Protein AF-A0A9X1TP17-F1 (afdb_monomer_lite)

Foldseek 3Di:
DDPPPPPDPPDAQDQVNLQVVVCVLAVFGKGKDWDQWAQADPVRDIDGHIKIAIDTPDDGPCLVVVVCVVQVRPRIDNGPVVRSVVSSVSSVVVVVVVVVVD

Structure (mmCIF, N/CA/C/O backbone):
data_AF-A0A9X1TP17-F1
#
_entry.id   AF-A0A9X1TP17-F1
#
loop_
_atom_site.group_PDB
_atom_site.id
_atom_site.type_symbol
_atom_site.label_atom_id
_atom_site.label_alt_id
_atom_site.label_comp_id
_atom_site.label_asym_id
_atom_site.label_entity_id
_atom_site.label_seq_id
_atom_site.pdbx_PDB_ins_code
_atom_site.Cartn_x
_atom_site.Cartn_y
_atom_site.Cartn_z
_atom_site.occupancy
_atom_site.B_iso_or_equiv
_atom_site.auth_seq_id
_atom_site.auth_comp_id
_atom_site.auth_asym_id
_atom_site.auth_atom_id
_atom_site.pdbx_PDB_model_num
ATOM 1 N N . MET A 1 1 ? -5.207 21.212 11.740 1.00 37.97 1 MET A N 1
ATOM 2 C CA . MET A 1 1 ? -4.703 19.830 11.599 1.00 37.97 1 MET A CA 1
ATOM 3 C C . MET A 1 1 ? -3.414 19.917 10.810 1.00 37.97 1 MET A C 1
ATOM 5 O O . MET A 1 1 ? -3.438 20.542 9.761 1.00 37.97 1 MET A O 1
ATOM 9 N N . ARG A 1 2 ? -2.289 19.427 11.341 1.00 35.12 2 ARG A N 1
ATOM 10 C CA . ARG A 1 2 ? -1.053 19.327 10.554 1.00 35.12 2 ARG A CA 1
ATOM 11 C C . ARG A 1 2 ? -1.225 18.128 9.630 1.00 35.12 2 ARG A C 1
ATOM 13 O O . ARG A 1 2 ? -1.381 17.016 10.123 1.00 35.12 2 ARG A O 1
ATOM 20 N N . GLU A 1 3 ? -1.281 18.372 8.328 1.00 41.78 3 GLU A N 1
ATOM 21 C CA . GLU A 1 3 ? -1.118 17.322 7.331 1.00 41.78 3 GLU A CA 1
ATOM 22 C C . GLU A 1 3 ? 0.324 16.833 7.457 1.00 41.78 3 GLU A C 1
ATOM 24 O O . GLU A 1 3 ? 1.265 17.533 7.087 1.00 41.78 3 GLU A O 1
ATOM 29 N N . THR A 1 4 ? 0.516 15.671 8.079 1.00 45.00 4 THR A N 1
ATOM 30 C CA . THR A 1 4 ? 1.802 14.980 8.031 1.00 45.00 4 THR A CA 1
ATOM 31 C C . THR A 1 4 ? 1.948 14.454 6.612 1.00 45.00 4 THR A C 1
ATOM 33 O O . THR A 1 4 ? 1.507 13.349 6.300 1.00 45.00 4 THR A O 1
ATOM 36 N N . ILE A 1 5 ? 2.498 15.281 5.725 1.00 46.75 5 ILE A N 1
ATOM 37 C CA . ILE A 1 5 ? 2.994 14.817 4.435 1.00 46.75 5 ILE A CA 1
ATOM 38 C C . ILE A 1 5 ? 4.137 13.863 4.780 1.00 46.75 5 ILE A C 1
ATOM 40 O O . ILE A 1 5 ? 5.182 14.283 5.272 1.00 46.75 5 ILE A O 1
ATOM 44 N N . LEU A 1 6 ? 3.888 12.563 4.631 1.00 52.62 6 LEU A N 1
ATOM 45 C CA . LEU A 1 6 ? 4.922 11.539 4.700 1.00 52.62 6 LEU A CA 1
ATOM 46 C C . LEU A 1 6 ? 5.818 11.736 3.474 1.00 52.62 6 LEU A C 1
ATOM 48 O O . LEU A 1 6 ? 5.574 11.169 2.412 1.00 52.62 6 LEU A O 1
ATOM 52 N N . GLU A 1 7 ? 6.816 12.606 3.604 1.00 47.38 7 GLU A N 1
ATOM 53 C CA . GLU A 1 7 ? 7.908 12.699 2.645 1.00 47.38 7 GLU A CA 1
ATOM 54 C C . GLU A 1 7 ? 8.774 11.454 2.833 1.00 47.38 7 GLU A C 1
ATOM 56 O O . GLU A 1 7 ? 9.614 11.382 3.729 1.00 47.38 7 GLU A O 1
ATOM 61 N N . PHE A 1 8 ? 8.509 10.423 2.031 1.00 53.56 8 PHE A N 1
ATOM 62 C CA . PHE A 1 8 ? 9.404 9.282 1.933 1.00 53.56 8 PHE A CA 1
ATOM 63 C C . PHE A 1 8 ? 10.611 9.734 1.108 1.00 53.56 8 PHE A C 1
ATOM 65 O O . PHE A 1 8 ? 10.433 10.015 -0.080 1.00 53.56 8 PHE A O 1
ATOM 72 N N . PRO A 1 9 ? 11.821 9.851 1.688 1.00 47.09 9 PRO A N 1
ATOM 73 C CA . PRO A 1 9 ? 13.008 10.012 0.864 1.00 47.09 9 PRO A CA 1
ATOM 74 C C . PRO A 1 9 ? 13.064 8.835 -0.117 1.00 47.09 9 PRO A C 1
ATOM 76 O O . PRO A 1 9 ? 12.618 7.740 0.225 1.00 47.09 9 PRO A O 1
ATOM 79 N N . ASP A 1 10 ? 13.638 9.048 -1.301 1.00 49.62 10 ASP A N 1
ATOM 80 C CA . ASP A 1 10 ? 13.887 8.060 -2.375 1.00 49.62 10 ASP A CA 1
ATOM 81 C C . ASP A 1 10 ? 14.696 6.807 -1.937 1.00 49.62 10 ASP A C 1
ATOM 83 O O . ASP A 1 10 ? 15.212 6.050 -2.755 1.00 49.62 10 ASP A O 1
ATOM 87 N N . GLN A 1 11 ? 14.855 6.582 -0.633 1.00 54.00 11 GLN A N 1
ATOM 88 C CA . GLN A 1 11 ? 15.475 5.413 -0.047 1.00 54.00 11 GLN A CA 1
ATOM 89 C C . GLN A 1 11 ? 14.561 4.191 -0.168 1.00 54.00 11 GLN A C 1
ATOM 91 O O . GLN A 1 11 ? 13.365 4.238 0.128 1.00 54.00 11 GLN A O 1
ATOM 96 N N . ASP A 1 12 ? 15.173 3.075 -0.564 1.00 70.38 12 ASP A N 1
ATOM 97 C CA . ASP A 1 12 ? 14.588 1.739 -0.559 1.00 70.38 12 ASP A CA 1
ATOM 98 C C . ASP A 1 12 ? 14.046 1.394 0.834 1.00 70.38 12 ASP A C 1
ATOM 100 O O . ASP A 1 12 ? 14.759 0.857 1.685 1.00 70.38 12 ASP A O 1
ATOM 104 N N . LEU A 1 13 ? 12.765 1.687 1.072 1.00 79.88 13 LEU A N 1
ATOM 105 C CA . LEU A 1 13 ? 12.065 1.199 2.251 1.00 79.88 13 LEU A CA 1
ATOM 106 C C . LEU A 1 13 ? 12.193 -0.327 2.288 1.00 79.88 13 LEU A C 1
ATOM 108 O O . LEU A 1 13 ? 11.797 -1.044 1.356 1.00 79.88 13 LEU A O 1
ATOM 112 N N . THR A 1 14 ? 12.767 -0.827 3.376 1.00 90.62 14 THR A N 1
ATOM 113 C CA . THR A 1 14 ? 12.831 -2.267 3.615 1.00 90.62 14 THR A CA 1
ATOM 114 C C . THR A 1 14 ? 11.426 -2.804 3.873 1.00 90.62 14 THR A C 1
ATOM 116 O O . THR A 1 14 ? 10.541 -2.085 4.340 1.00 90.62 14 THR A O 1
ATOM 119 N N . ASP A 1 15 ? 11.203 -4.085 3.582 1.00 90.12 15 ASP A N 1
ATOM 120 C CA . ASP A 1 15 ? 9.892 -4.705 3.815 1.00 90.12 15 ASP A CA 1
ATOM 121 C C . ASP A 1 15 ? 9.507 -4.664 5.302 1.00 90.12 15 ASP A C 1
ATOM 123 O O . ASP A 1 15 ? 8.328 -4.547 5.624 1.00 90.12 15 ASP A O 1
ATOM 127 N N . GLU A 1 16 ? 10.500 -4.692 6.197 1.00 92.00 16 GLU A N 1
ATOM 128 C CA . GLU A 1 16 ? 10.303 -4.568 7.641 1.00 92.00 16 GLU A CA 1
ATOM 129 C C . GLU A 1 16 ? 9.812 -3.168 8.030 1.00 92.00 16 GLU A C 1
ATOM 131 O O . GLU A 1 16 ? 8.775 -3.047 8.671 1.00 92.00 16 GLU A O 1
ATOM 136 N N . GLN A 1 17 ? 10.462 -2.106 7.540 1.00 92.31 17 GLN A N 1
ATOM 137 C CA . GLN A 1 17 ? 10.015 -0.727 7.787 1.00 92.31 17 GLN A CA 1
ATOM 138 C C . GLN A 1 17 ? 8.599 -0.475 7.261 1.00 92.31 17 GLN A C 1
ATOM 140 O O . GLN A 1 17 ? 7.809 0.228 7.886 1.00 92.31 17 GLN A O 1
ATOM 145 N N . ILE A 1 18 ? 8.261 -1.053 6.105 1.00 92.81 18 ILE A N 1
ATOM 146 C CA . ILE A 1 18 ? 6.911 -0.953 5.541 1.00 92.81 18 ILE A CA 1
ATOM 147 C C . ILE A 1 18 ? 5.911 -1.680 6.437 1.00 92.81 18 ILE A C 1
ATOM 149 O O . ILE A 1 18 ? 4.832 -1.156 6.702 1.00 92.81 18 ILE A O 1
ATOM 153 N N . ARG A 1 19 ? 6.259 -2.877 6.911 1.00 93.19 19 ARG A N 1
ATOM 154 C CA . ARG A 1 19 ? 5.408 -3.660 7.807 1.00 93.19 19 ARG A CA 1
ATOM 155 C C . ARG A 1 19 ? 5.119 -2.907 9.105 1.00 93.19 19 ARG A C 1
ATOM 157 O O . ARG A 1 19 ? 3.953 -2.819 9.479 1.00 93.19 19 ARG A O 1
ATOM 164 N N . GLU A 1 20 ? 6.148 -2.359 9.747 1.00 94.19 20 GLU A N 1
ATOM 165 C CA . GLU A 1 20 ? 6.021 -1.560 10.973 1.00 94.19 20 GLU A CA 1
ATOM 166 C C . GLU A 1 20 ? 5.131 -0.333 10.741 1.00 94.19 20 GLU A C 1
ATOM 168 O O . GLU A 1 20 ? 4.135 -0.151 11.439 1.00 94.19 20 GLU A O 1
ATOM 173 N N . LEU A 1 21 ? 5.401 0.443 9.685 1.00 93.06 21 LEU A N 1
ATOM 174 C CA . LEU A 1 21 ? 4.622 1.637 9.351 1.00 93.06 21 LEU A CA 1
ATOM 175 C C . LEU A 1 21 ? 3.140 1.325 9.113 1.00 93.06 21 LEU A C 1
ATOM 177 O O . LEU A 1 21 ? 2.260 2.053 9.573 1.00 93.06 21 LEU A O 1
ATOM 181 N N . LEU A 1 22 ? 2.847 0.256 8.371 1.00 93.31 22 LEU A N 1
ATOM 182 C CA . LEU A 1 22 ? 1.469 -0.120 8.062 1.00 93.31 22 LEU A CA 1
ATOM 183 C C . LEU A 1 22 ? 0.747 -0.691 9.284 1.00 93.31 22 LEU A C 1
ATOM 185 O O . LEU A 1 22 ? -0.449 -0.434 9.442 1.00 93.31 22 LEU A O 1
ATOM 189 N N . TYR A 1 23 ? 1.453 -1.407 10.159 1.00 94.12 23 TYR A N 1
ATOM 190 C CA . TYR A 1 23 ? 0.895 -1.876 11.422 1.00 94.12 23 TYR A CA 1
ATOM 191 C C . TYR A 1 23 ? 0.536 -0.706 12.341 1.00 94.12 23 TYR A C 1
ATOM 193 O O . TYR A 1 23 ? -0.594 -0.642 12.819 1.00 94.12 23 TYR A O 1
ATOM 201 N N . ASP A 1 24 ? 1.426 0.273 12.500 1.00 93.81 24 ASP A N 1
ATOM 202 C CA . ASP A 1 24 ? 1.156 1.470 13.306 1.00 93.81 24 ASP A CA 1
ATOM 203 C C . ASP A 1 24 ? -0.023 2.288 12.757 1.00 93.81 24 ASP A C 1
ATOM 205 O O . ASP A 1 24 ? -0.830 2.836 13.512 1.00 93.81 24 ASP A O 1
ATOM 209 N N . LEU A 1 25 ? -0.157 2.351 11.429 1.00 92.25 25 LEU A N 1
ATOM 210 C CA . LEU A 1 25 ? -1.231 3.086 10.763 1.00 92.25 25 LEU A CA 1
ATOM 211 C C . LEU A 1 25 ? -2.597 2.389 10.864 1.00 92.25 25 LEU A C 1
ATOM 213 O O . LEU A 1 25 ? -3.630 3.060 10.986 1.00 92.25 25 LEU A O 1
ATOM 217 N N . THR A 1 26 ? -2.620 1.063 10.725 1.00 91.75 26 THR A N 1
ATOM 218 C CA . THR A 1 26 ? -3.861 0.304 10.490 1.00 91.75 26 THR A CA 1
ATOM 219 C C . THR A 1 26 ? -4.264 -0.623 11.630 1.00 91.75 26 THR A C 1
ATOM 221 O O . THR A 1 26 ? -5.437 -0.988 11.717 1.00 91.75 26 THR A O 1
ATOM 224 N N . GLY A 1 27 ? -3.320 -0.987 12.498 1.00 92.50 27 GLY A N 1
ATOM 225 C CA . GLY A 1 27 ? -3.444 -2.076 13.467 1.00 92.50 27 GLY A CA 1
ATOM 226 C C . GLY A 1 27 ? -3.336 -3.475 12.849 1.00 92.50 27 GLY A C 1
ATOM 227 O O . GLY A 1 27 ? -3.488 -4.459 13.564 1.00 92.50 27 GLY A O 1
ATOM 228 N N . GLU A 1 28 ? -3.085 -3.578 11.542 1.00 92.88 28 GLU A N 1
ATOM 229 C CA . GLU A 1 28 ? -3.088 -4.828 10.783 1.00 92.88 28 GLU A CA 1
ATOM 230 C C . GLU A 1 28 ? -1.739 -5.045 10.089 1.00 92.88 28 GLU A C 1
ATOM 232 O O . GLU A 1 28 ? -1.044 -4.103 9.703 1.00 92.88 28 GLU A O 1
ATOM 237 N N . THR A 1 29 ? -1.346 -6.306 9.907 1.00 93.06 29 THR A N 1
ATOM 238 C CA . THR A 1 29 ? -0.059 -6.627 9.274 1.00 93.06 29 THR A CA 1
ATOM 239 C C . THR A 1 29 ? -0.212 -6.759 7.762 1.00 93.06 29 THR A C 1
ATOM 241 O O . THR A 1 29 ? -0.978 -7.594 7.276 1.00 93.06 29 THR A O 1
ATOM 244 N N . TYR A 1 30 ? 0.598 -6.008 7.017 1.00 93.94 30 TYR A N 1
ATOM 245 C CA . TYR A 1 30 ? 0.685 -6.070 5.558 1.00 93.94 30 TYR A CA 1
ATOM 246 C C . TYR A 1 30 ? 2.071 -6.511 5.100 1.00 93.94 30 TYR A C 1
ATOM 248 O O . TYR A 1 30 ? 3.072 -6.280 5.776 1.00 93.94 30 TYR A O 1
ATOM 256 N N . ARG A 1 31 ? 2.123 -7.138 3.923 1.00 93.25 31 ARG A N 1
ATOM 257 C CA . ARG A 1 31 ? 3.362 -7.521 3.241 1.00 93.25 31 ARG A CA 1
ATOM 258 C C . ARG A 1 31 ? 3.451 -6.885 1.861 1.00 93.25 31 ARG A C 1
ATOM 260 O O . ARG A 1 31 ? 2.437 -6.697 1.185 1.00 93.25 31 ARG A O 1
ATOM 267 N N . VAL A 1 32 ? 4.681 -6.622 1.435 1.00 93.94 32 VAL A N 1
ATOM 268 C CA . VAL A 1 32 ? 5.002 -6.229 0.063 1.00 93.94 32 VAL A CA 1
ATOM 269 C C . VAL A 1 32 ? 5.114 -7.487 -0.791 1.00 93.94 32 VAL A C 1
ATOM 271 O O . VAL A 1 32 ? 5.805 -8.438 -0.436 1.00 93.94 32 VAL A O 1
ATOM 274 N N . LEU A 1 33 ? 4.434 -7.496 -1.931 1.00 92.25 33 LEU A N 1
ATOM 275 C CA . LEU A 1 33 ? 4.551 -8.531 -2.949 1.00 92.25 33 LEU A CA 1
ATOM 276 C C . LEU A 1 33 ? 5.165 -7.931 -4.208 1.00 92.25 33 LEU A C 1
ATOM 278 O O . LEU A 1 33 ? 4.803 -6.826 -4.612 1.00 92.25 33 LEU A O 1
ATOM 282 N N . ARG A 1 34 ? 6.080 -8.680 -4.829 1.00 92.06 34 ARG A N 1
ATOM 283 C CA . ARG A 1 34 ? 6.727 -8.322 -6.095 1.00 92.06 34 ARG A CA 1
ATOM 284 C C . ARG A 1 34 ? 6.153 -9.159 -7.234 1.00 92.06 34 ARG A C 1
ATOM 286 O O . ARG A 1 34 ? 6.008 -10.370 -7.089 1.00 92.06 34 ARG A O 1
ATOM 293 N N . THR A 1 35 ? 5.875 -8.525 -8.366 1.00 89.62 35 THR A N 1
ATOM 294 C CA . THR A 1 35 ? 5.426 -9.179 -9.603 1.00 89.62 35 THR A CA 1
ATOM 295 C C . THR A 1 35 ? 6.174 -8.615 -10.806 1.00 89.62 35 THR A C 1
ATOM 297 O O . THR A 1 35 ? 6.476 -7.425 -10.821 1.00 89.62 35 THR A O 1
ATOM 300 N N . ASP A 1 36 ? 6.400 -9.438 -11.830 1.00 88.94 36 ASP A N 1
ATOM 301 C CA . ASP A 1 36 ? 7.153 -9.040 -13.036 1.00 88.94 36 ASP A CA 1
ATOM 302 C C . ASP A 1 36 ? 6.253 -8.503 -14.170 1.00 88.94 36 ASP A C 1
ATOM 304 O O . ASP A 1 36 ? 6.698 -8.163 -15.273 1.00 88.94 36 ASP A O 1
ATOM 308 N N . GLU A 1 37 ? 4.954 -8.420 -13.890 1.00 86.06 37 GLU A N 1
ATOM 309 C CA . GLU A 1 37 ? 3.948 -7.880 -14.786 1.00 86.06 37 GLU A CA 1
ATOM 310 C C . GLU A 1 37 ? 2.810 -7.210 -14.014 1.00 86.06 37 GLU A C 1
ATOM 312 O O . GLU A 1 37 ? 2.496 -7.560 -12.870 1.00 86.06 37 GLU A O 1
ATOM 317 N N . MET A 1 38 ? 2.167 -6.239 -14.660 1.00 80.06 38 MET A N 1
ATOM 318 C CA . MET A 1 38 ? 0.917 -5.660 -14.194 1.00 80.06 38 MET A CA 1
ATOM 319 C C . MET A 1 38 ? -0.094 -5.550 -15.328 1.00 80.06 38 MET A C 1
ATOM 321 O O . MET A 1 38 ? 0.244 -5.136 -16.435 1.00 80.06 38 MET A O 1
ATOM 325 N N . TYR A 1 39 ? -1.350 -5.862 -15.022 1.00 75.62 39 TYR A N 1
ATOM 326 C CA . TYR A 1 39 ? -2.481 -5.435 -15.837 1.00 75.62 39 TYR A CA 1
ATOM 327 C C . TYR A 1 39 ? -2.716 -3.948 -15.583 1.00 75.62 39 TYR A C 1
ATOM 329 O O . TYR A 1 39 ? -2.827 -3.540 -14.425 1.00 75.62 39 TYR A O 1
ATOM 337 N N . TRP A 1 40 ? -2.758 -3.159 -16.649 1.00 68.44 40 TRP A N 1
ATOM 338 C CA . TRP A 1 40 ? -2.943 -1.715 -16.602 1.00 68.44 40 TRP A CA 1
ATOM 339 C C . TRP A 1 40 ? -4.090 -1.291 -17.521 1.00 68.44 40 TRP A C 1
ATOM 341 O O . TRP A 1 40 ? -4.136 -1.668 -18.695 1.00 68.44 40 TRP A O 1
ATOM 351 N N . GLY A 1 41 ? -4.988 -0.463 -16.984 1.00 64.62 41 GLY A N 1
ATOM 352 C CA . GLY A 1 41 ? -6.143 0.078 -17.704 1.00 64.62 41 GLY A CA 1
ATOM 353 C C . GLY A 1 41 ? -7.296 -0.914 -17.903 1.00 64.62 41 GLY A C 1
ATOM 354 O O . GLY A 1 41 ? -7.165 -2.120 -17.699 1.00 64.62 41 GLY A O 1
ATOM 355 N N . GLU A 1 42 ? -8.447 -0.386 -18.327 1.00 66.69 42 GLU A N 1
ATOM 356 C CA . GLU A 1 42 ? -9.689 -1.153 -18.541 1.00 66.69 42 GLU A CA 1
ATOM 357 C C . GLU A 1 42 ? -9.610 -2.129 -19.733 1.00 66.69 42 GLU A C 1
ATOM 359 O O . GLU A 1 42 ? -10.442 -3.020 -19.864 1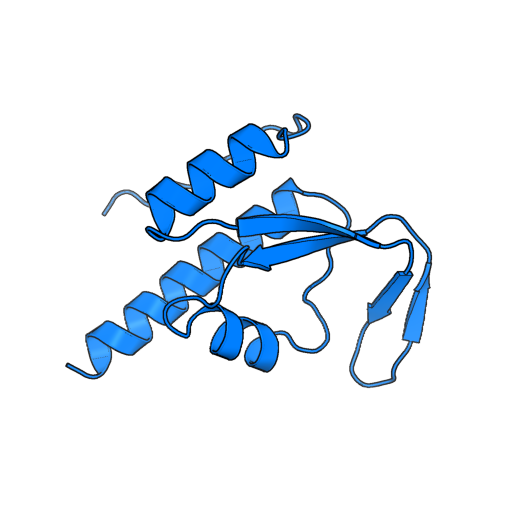.00 66.69 42 GLU A O 1
ATOM 364 N N . GLY A 1 43 ? -8.581 -2.003 -20.581 1.00 67.56 43 GLY A N 1
ATOM 365 C CA . GLY A 1 43 ? -8.369 -2.828 -21.777 1.00 67.56 43 GLY A CA 1
ATOM 366 C C . GLY A 1 43 ? -7.464 -4.051 -21.592 1.00 67.56 43 GLY A C 1
ATOM 367 O O . GLY A 1 43 ? -7.181 -4.734 -22.572 1.00 67.56 43 GLY A O 1
ATOM 368 N N . GLY A 1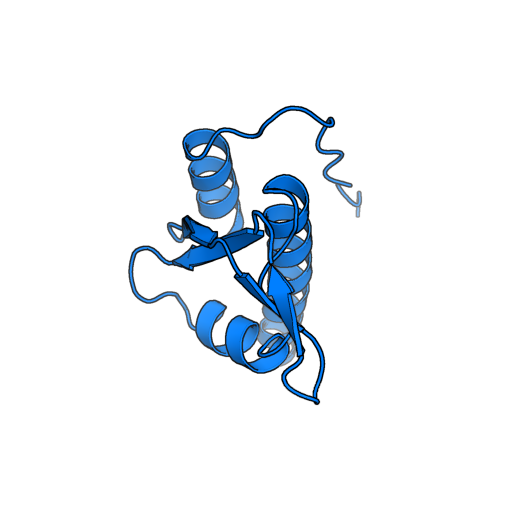 44 ? -6.982 -4.328 -20.374 1.00 66.75 44 GLY A N 1
ATOM 369 C CA . GLY A 1 44 ? -6.180 -5.527 -20.093 1.00 66.75 44 GLY A CA 1
ATOM 370 C C . GLY A 1 44 ? -4.753 -5.497 -20.651 1.00 66.75 44 GLY A C 1
ATOM 371 O O . GLY A 1 44 ? -4.157 -6.550 -20.861 1.00 66.75 44 GLY A O 1
ATOM 372 N N . THR A 1 45 ? -4.184 -4.313 -20.890 1.00 72.94 45 THR A N 1
ATOM 373 C CA . THR A 1 45 ? -2.806 -4.201 -21.376 1.00 72.94 45 THR A CA 1
ATOM 374 C C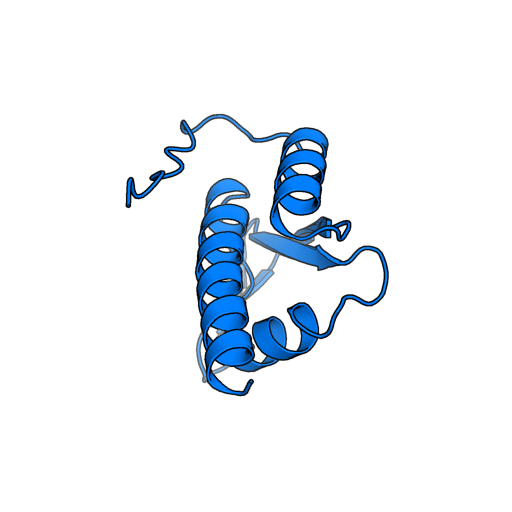 . THR A 1 45 ? -1.833 -4.641 -20.286 1.00 72.94 45 THR A C 1
ATOM 376 O O . THR A 1 45 ? -1.767 -4.037 -19.214 1.00 72.94 45 THR A O 1
ATOM 379 N N . THR A 1 46 ? -1.046 -5.681 -20.562 1.00 81.00 46 THR A N 1
ATOM 380 C CA . THR A 1 46 ? 0.012 -6.135 -19.657 1.00 81.00 46 THR A CA 1
ATOM 381 C C . THR A 1 46 ? 1.277 -5.312 -19.874 1.00 81.00 46 THR A C 1
ATOM 383 O O . THR A 1 46 ? 1.865 -5.325 -20.958 1.00 81.00 46 THR A O 1
ATOM 386 N N . LYS A 1 47 ? 1.733 -4.620 -18.831 1.00 85.19 47 LYS A N 1
ATOM 387 C CA . LYS A 1 47 ? 3.055 -3.989 -18.791 1.00 85.19 47 LYS A CA 1
ATOM 388 C C . LYS A 1 47 ? 4.028 -4.944 -18.103 1.00 85.19 47 LYS A C 1
ATOM 390 O O . LYS A 1 47 ? 3.753 -5.402 -16.996 1.00 85.19 47 LYS A O 1
ATOM 395 N N . L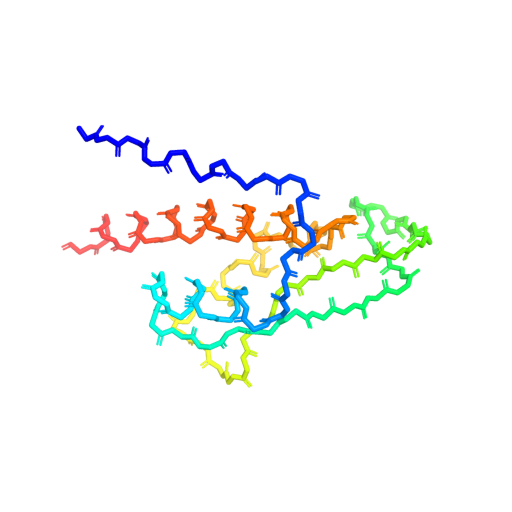YS A 1 48 ? 5.159 -5.237 -18.749 1.00 89.38 48 LYS A N 1
ATOM 396 C CA . LYS A 1 48 ? 6.277 -5.976 -18.138 1.00 89.38 48 LYS A CA 1
ATOM 397 C C . LYS A 1 48 ? 7.164 -5.023 -17.341 1.00 89.38 48 LYS A C 1
ATOM 399 O O . LYS A 1 48 ? 7.343 -3.875 -17.747 1.00 89.38 48 LYS A O 1
ATOM 404 N N . GLY A 1 49 ? 7.726 -5.504 -16.242 1.00 88.94 49 GLY A N 1
ATOM 405 C CA . GLY A 1 49 ? 8.586 -4.716 -15.362 1.00 88.94 49 GLY A CA 1
ATOM 406 C C . GLY A 1 49 ? 8.471 -5.173 -13.916 1.00 88.94 49 GLY A C 1
ATOM 407 O O . GLY A 1 49 ? 7.655 -6.023 -13.592 1.00 88.94 49 GLY A O 1
ATOM 408 N N . GLN A 1 50 ? 9.284 -4.606 -13.035 1.00 90.31 50 GLN A N 1
ATOM 409 C CA . GLN A 1 50 ? 9.197 -4.917 -11.616 1.00 90.31 50 GLN A CA 1
ATOM 410 C C . GLN A 1 50 ? 8.130 -4.042 -10.962 1.00 90.31 50 GLN A C 1
ATOM 412 O O . GLN A 1 50 ? 8.238 -2.816 -10.965 1.00 90.31 50 GLN A O 1
ATOM 417 N N . PHE A 1 51 ? 7.115 -4.680 -10.388 1.00 92.19 51 PHE A N 1
ATOM 418 C CA . PHE A 1 51 ? 6.034 -3.992 -9.702 1.00 92.19 51 PHE A CA 1
ATOM 419 C C . PHE A 1 51 ? 5.827 -4.516 -8.290 1.00 92.19 51 PHE A C 1
ATOM 421 O O . PHE A 1 51 ? 6.079 -5.683 -7.988 1.00 92.19 51 PHE A O 1
ATOM 428 N N . TYR A 1 52 ? 5.307 -3.641 -7.441 1.00 92.00 52 TYR A N 1
ATOM 429 C CA . TYR A 1 52 ? 5.052 -3.878 -6.034 1.00 92.00 52 TYR A CA 1
ATOM 430 C C . TYR A 1 52 ? 3.588 -3.627 -5.717 1.00 92.00 52 TYR A C 1
ATOM 432 O O . TYR A 1 52 ? 2.989 -2.678 -6.223 1.00 92.00 52 TYR A O 1
ATOM 440 N N . HIS A 1 53 ? 3.014 -4.450 -4.853 1.00 92.69 53 HIS A N 1
ATOM 441 C CA . HIS A 1 53 ? 1.712 -4.186 -4.255 1.00 92.69 53 HIS A CA 1
ATOM 442 C C . HIS A 1 53 ? 1.690 -4.646 -2.800 1.00 92.69 53 HIS A C 1
ATOM 444 O O . HIS A 1 53 ? 2.517 -5.452 -2.376 1.00 92.69 53 HIS A O 1
ATOM 450 N N . LEU A 1 54 ? 0.738 -4.115 -2.039 1.00 94.06 54 LEU A N 1
ATOM 451 C CA . LEU A 1 54 ? 0.524 -4.478 -0.644 1.00 94.06 54 LEU A CA 1
ATOM 452 C C . LEU A 1 54 ? -0.638 -5.462 -0.543 1.00 94.06 54 LEU A C 1
ATOM 454 O O . LEU A 1 54 ? -1.616 -5.355 -1.285 1.00 94.06 54 LEU A O 1
ATOM 458 N N . MET A 1 55 ? -0.520 -6.423 0.363 1.00 93.31 55 MET A N 1
ATOM 459 C CA . MET A 1 55 ? -1.567 -7.391 0.685 1.00 93.31 55 MET A CA 1
ATOM 460 C C . MET A 1 55 ? -1.516 -7.682 2.186 1.00 93.31 55 MET A C 1
ATOM 462 O O . MET A 1 55 ? -0.411 -7.751 2.735 1.00 93.31 55 MET A O 1
ATOM 466 N N . PRO A 1 56 ? -2.658 -7.839 2.871 1.00 93.75 56 PRO A N 1
ATOM 467 C CA . PRO A 1 56 ? -2.644 -8.164 4.282 1.00 93.75 56 PRO A CA 1
ATOM 468 C C . PRO A 1 56 ? -2.120 -9.597 4.471 1.00 93.75 56 PRO A C 1
ATOM 470 O O . PRO A 1 56 ? -2.274 -10.463 3.603 1.00 93.75 56 PRO A O 1
ATOM 473 N N . VAL A 1 57 ? -1.413 -9.834 5.575 1.00 90.50 57 VAL A N 1
ATOM 474 C CA . VAL A 1 57 ? -0.837 -11.154 5.891 1.00 90.50 57 VAL A CA 1
ATOM 475 C C . VAL A 1 57 ? -1.935 -12.141 6.288 1.00 90.50 57 VAL A C 1
ATOM 477 O O . VAL A 1 57 ? -1.879 -13.312 5.914 1.00 90.50 57 VAL A O 1
ATOM 480 N N . LEU A 1 58 ? -2.943 -11.652 7.007 1.00 83.12 58 LEU A N 1
ATOM 481 C CA . LEU A 1 58 ? -4.187 -12.343 7.341 1.00 83.12 58 LEU A CA 1
ATOM 482 C C . LEU A 1 58 ? -5.361 -11.541 6.761 1.00 83.12 58 LEU A C 1
ATOM 484 O O . LEU A 1 58 ? -5.146 -10.462 6.225 1.00 83.12 58 LEU A O 1
ATOM 488 N N . GLY A 1 59 ? -6.596 -12.046 6.817 1.00 80.75 59 GLY A N 1
ATOM 489 C CA . GLY A 1 59 ? -7.751 -11.196 6.490 1.00 80.75 59 GLY A CA 1
ATOM 490 C C . GLY A 1 59 ? -7.737 -9.921 7.344 1.00 80.75 59 GLY A C 1
ATOM 491 O O . GLY A 1 59 ? -7.334 -9.986 8.502 1.00 80.75 59 GLY A O 1
ATOM 492 N N . ASP A 1 60 ? -8.136 -8.782 6.776 1.00 82.94 60 ASP A N 1
ATOM 493 C CA . ASP A 1 60 ? -8.134 -7.497 7.479 1.00 82.94 60 ASP A CA 1
ATOM 494 C C . ASP A 1 60 ? -9.551 -7.052 7.877 1.00 82.94 60 ASP A C 1
ATOM 496 O O . ASP A 1 60 ? -10.544 -7.749 7.655 1.00 82.94 60 ASP A O 1
ATOM 500 N N . ASN A 1 61 ? -9.662 -5.851 8.442 1.00 86.56 61 ASN A N 1
ATOM 501 C CA . ASN A 1 61 ? -10.918 -5.227 8.870 1.00 86.56 61 ASN A CA 1
ATOM 502 C C . ASN A 1 61 ? -11.869 -4.807 7.721 1.00 86.56 61 A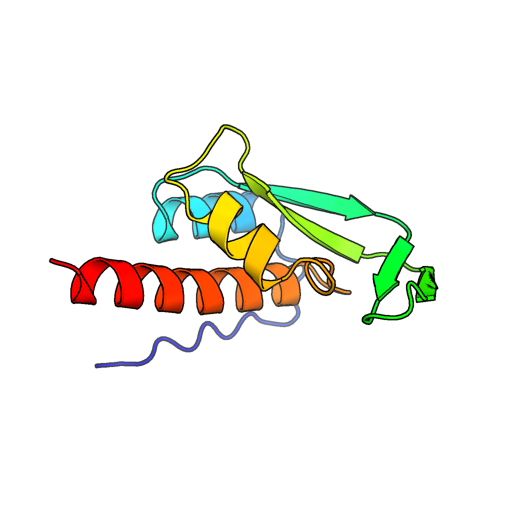SN A C 1
ATOM 504 O O . ASN A 1 61 ? -12.752 -3.965 7.913 1.00 86.56 61 ASN A O 1
ATOM 508 N N . GLY A 1 62 ? -11.701 -5.377 6.526 1.00 91.12 62 GLY A N 1
ATOM 509 C CA . GLY A 1 62 ? -12.484 -5.086 5.329 1.00 91.12 62 GLY A CA 1
ATOM 510 C C . GLY A 1 62 ? -11.944 -3.919 4.505 1.00 91.12 62 GLY A C 1
ATOM 511 O O . GLY A 1 62 ? -12.491 -3.633 3.433 1.00 91.12 62 GLY A O 1
ATOM 512 N N . PHE A 1 63 ? -10.875 -3.256 4.955 1.00 93.50 63 PHE A N 1
ATOM 513 C CA . PHE A 1 63 ? -10.224 -2.209 4.181 1.00 93.50 63 PHE A CA 1
ATOM 514 C C . PHE A 1 63 ? -9.658 -2.751 2.872 1.00 93.50 63 PHE A C 1
ATOM 516 O O . PHE A 1 63 ? -9.922 -2.175 1.822 1.00 93.50 63 PHE A O 1
ATOM 523 N N . TYR A 1 64 ? -8.938 -3.867 2.896 1.00 92.94 64 TYR A N 1
ATOM 524 C CA . TYR A 1 64 ? -8.271 -4.430 1.735 1.00 92.94 64 TYR A CA 1
ATOM 525 C C . TYR A 1 64 ? -9.277 -4.951 0.715 1.00 92.94 64 TYR A C 1
ATOM 527 O O . TYR A 1 64 ? -9.092 -4.773 -0.489 1.00 92.94 64 TYR A O 1
ATOM 535 N N . ALA A 1 65 ? -10.387 -5.528 1.179 1.00 91.88 65 ALA A N 1
ATOM 536 C CA . ALA A 1 65 ? -11.501 -5.891 0.308 1.00 91.88 65 ALA A CA 1
ATOM 537 C C . ALA A 1 65 ? -12.055 -4.656 -0.425 1.00 91.88 65 ALA A C 1
ATOM 539 O O . ALA A 1 65 ? -12.207 -4.670 -1.645 1.00 91.88 65 ALA A O 1
ATOM 540 N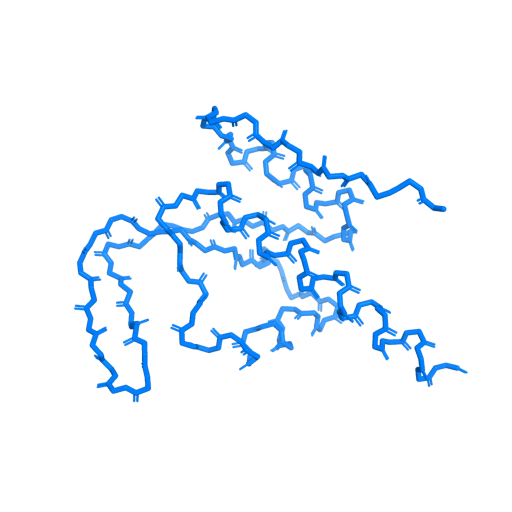 N . TRP A 1 66 ? -12.284 -3.551 0.290 1.00 94.00 66 TRP A N 1
ATOM 541 C CA . TRP A 1 66 ? -12.714 -2.297 -0.330 1.00 94.00 66 TRP A CA 1
ATOM 542 C C . TRP A 1 66 ? -11.648 -1.702 -1.265 1.00 94.00 66 TRP A C 1
ATOM 544 O O . TRP A 1 66 ? -11.957 -1.334 -2.397 1.00 94.00 66 TRP A O 1
ATOM 554 N N . TYR A 1 67 ? -10.396 -1.638 -0.817 1.00 93.25 67 TYR A N 1
ATOM 555 C CA . TYR A 1 67 ? -9.257 -1.085 -1.546 1.00 93.25 67 TYR A CA 1
ATOM 556 C C . TYR A 1 67 ? -9.021 -1.835 -2.856 1.00 93.25 67 TYR A C 1
ATOM 558 O O . TYR A 1 67 ? -8.852 -1.217 -3.908 1.00 93.25 67 TYR A O 1
ATOM 566 N N . SER A 1 68 ? -9.055 -3.166 -2.804 1.00 90.38 68 SER A N 1
ATOM 567 C CA . SER A 1 68 ? -8.825 -4.012 -3.969 1.00 90.38 68 SER A CA 1
ATOM 568 C C . SER A 1 68 ? -9.933 -3.875 -5.014 1.00 90.38 68 SER A C 1
ATOM 570 O O . SER A 1 68 ? -9.628 -3.801 -6.204 1.00 90.38 68 SER A O 1
ATOM 572 N N . LEU A 1 69 ? -11.193 -3.744 -4.588 1.00 89.69 69 LEU A N 1
ATOM 573 C CA . LEU A 1 69 ? -12.313 -3.443 -5.484 1.00 89.69 69 LEU A CA 1
ATOM 574 C C . LEU A 1 69 ? -12.180 -2.045 -6.095 1.00 89.69 69 LEU A C 1
ATOM 576 O O . LEU A 1 69 ? -12.296 -1.882 -7.307 1.00 89.69 69 LEU A O 1
ATOM 580 N N . TYR A 1 70 ? -11.881 -1.037 -5.272 1.00 89.62 70 TYR A N 1
ATOM 581 C CA . TYR A 1 70 ? -11.757 0.348 -5.729 1.00 89.62 70 TYR A CA 1
ATOM 582 C C . TYR A 1 70 ? -10.590 0.537 -6.707 1.00 89.62 70 TYR A C 1
ATOM 584 O O . TYR A 1 70 ? -10.650 1.357 -7.621 1.00 89.62 70 TYR A O 1
ATOM 592 N N . ARG A 1 71 ? -9.518 -0.241 -6.534 1.00 87.88 71 ARG A N 1
ATOM 593 C CA . ARG A 1 71 ? -8.296 -0.160 -7.337 1.00 87.88 71 ARG A CA 1
ATOM 594 C C . ARG A 1 71 ? -8.049 -1.372 -8.219 1.00 87.88 71 ARG A C 1
ATOM 596 O O . ARG A 1 71 ? -6.900 -1.598 -8.575 1.00 87.88 71 ARG A O 1
ATOM 603 N N . GLN A 1 72 ? -9.067 -2.132 -8.610 1.00 83.50 72 GLN A N 1
ATOM 604 C CA . GLN A 1 72 ? -8.908 -3.423 -9.301 1.00 83.50 72 GLN A CA 1
ATOM 605 C C . GLN A 1 72 ? -7.915 -3.433 -10.488 1.00 83.50 72 GLN A C 1
ATOM 607 O O . GLN A 1 72 ? -7.236 -4.434 -10.700 1.00 83.50 72 GLN A O 1
ATOM 612 N N . HIS A 1 73 ? -7.745 -2.313 -11.203 1.00 82.38 73 HIS A N 1
ATOM 613 C CA . HIS A 1 73 ? -6.811 -2.191 -12.335 1.00 82.38 73 HIS A CA 1
ATOM 614 C C . HIS A 1 73 ? -5.490 -1.471 -12.020 1.00 82.38 73 HIS A C 1
ATOM 616 O O . HIS A 1 73 ? -4.637 -1.359 -12.891 1.00 82.38 73 HIS A O 1
ATOM 622 N N . ASN A 1 74 ? -5.305 -0.969 -10.795 1.00 85.12 74 ASN A N 1
ATOM 623 C CA . ASN A 1 74 ? -4.223 -0.044 -10.451 1.00 85.12 74 ASN A CA 1
ATOM 624 C C . ASN A 1 74 ? -3.583 -0.350 -9.082 1.00 85.12 74 ASN A C 1
ATOM 626 O O . ASN A 1 74 ? -3.197 0.581 -8.385 1.00 85.12 74 ASN A O 1
ATOM 630 N N . GLN A 1 75 ? -3.492 -1.613 -8.649 1.00 86.19 75 GLN A N 1
ATOM 631 C CA . GLN A 1 75 ? -2.924 -1.964 -7.326 1.00 86.19 75 GLN A CA 1
ATOM 632 C C . GLN A 1 75 ? -1.403 -2.167 -7.318 1.00 86.19 75 GLN A C 1
ATOM 634 O O . GLN A 1 75 ? -0.831 -2.387 -6.254 1.00 86.19 75 GLN A O 1
ATOM 639 N N . ARG A 1 76 ? -0.761 -2.156 -8.489 1.00 90.62 76 ARG A N 1
ATOM 640 C CA . ARG A 1 76 ? 0.667 -2.440 -8.664 1.00 90.62 76 ARG A CA 1
ATOM 641 C C . ARG A 1 76 ? 1.416 -1.155 -9.020 1.00 90.62 76 ARG A C 1
ATOM 643 O O . ARG A 1 76 ? 0.911 -0.361 -9.810 1.00 90.62 76 ARG A O 1
ATOM 650 N N . PHE A 1 77 ? 2.606 -0.975 -8.453 1.00 91.00 77 PHE A N 1
ATOM 651 C CA . PHE A 1 77 ? 3.400 0.254 -8.544 1.00 91.00 77 PHE A CA 1
ATOM 652 C C . PHE A 1 77 ? 4.859 -0.046 -8.856 1.00 91.00 77 PHE A C 1
ATOM 654 O O . PHE A 1 77 ? 5.371 -1.087 -8.473 1.00 91.00 77 PHE A O 1
ATOM 661 N N . GLU A 1 78 ? 5.552 0.886 -9.500 1.00 90.69 78 GLU A N 1
ATOM 662 C CA . GLU A 1 78 ? 6.965 0.725 -9.882 1.00 90.69 78 GLU A CA 1
ATOM 663 C C . GLU A 1 78 ? 7.936 0.836 -8.695 1.00 90.69 78 GLU A C 1
ATOM 665 O O . GLU A 1 78 ? 9.087 0.425 -8.793 1.00 90.69 78 GLU A O 1
ATOM 670 N N . SER A 1 79 ? 7.474 1.343 -7.549 1.00 91.38 79 SER A N 1
ATOM 671 C CA . SER A 1 79 ? 8.263 1.432 -6.320 1.00 91.38 79 SER A CA 1
ATOM 672 C C . SER A 1 79 ? 7.437 1.052 -5.094 1.00 91.38 79 SER A C 1
ATOM 674 O O . SER A 1 79 ? 6.212 1.217 -5.063 1.00 91.38 79 SER A O 1
ATOM 676 N N . LYS A 1 80 ? 8.119 0.563 -4.053 1.00 92.12 80 LYS A N 1
ATOM 677 C CA . LYS A 1 80 ? 7.491 0.288 -2.754 1.00 92.12 80 LYS A CA 1
ATOM 678 C C . LYS A 1 80 ? 6.948 1.566 -2.111 1.00 92.12 80 LYS A C 1
ATOM 680 O O . LYS A 1 80 ? 5.849 1.542 -1.569 1.00 92.12 80 LYS A O 1
ATOM 685 N N . ALA A 1 81 ? 7.671 2.681 -2.235 1.00 91.31 81 ALA A N 1
ATOM 686 C CA . ALA A 1 81 ? 7.238 3.985 -1.735 1.00 91.31 81 ALA A CA 1
ATOM 687 C C . ALA A 1 81 ? 5.891 4.409 -2.344 1.00 91.31 81 ALA A C 1
ATOM 689 O O . ALA A 1 81 ? 4.975 4.775 -1.612 1.00 91.31 81 ALA A O 1
ATOM 690 N N . ASN A 1 82 ? 5.713 4.244 -3.661 1.00 91.50 82 ASN A N 1
ATOM 691 C CA . ASN A 1 82 ? 4.435 4.528 -4.316 1.00 91.50 82 ASN A CA 1
ATOM 692 C C . ASN A 1 82 ? 3.319 3.598 -3.828 1.00 91.50 82 ASN A C 1
ATOM 694 O O . ASN A 1 82 ? 2.192 4.051 -3.620 1.00 91.50 82 ASN A O 1
ATOM 698 N N . ALA A 1 83 ? 3.624 2.317 -3.600 1.00 92.56 83 ALA A N 1
ATOM 699 C CA . ALA A 1 83 ? 2.656 1.383 -3.032 1.00 92.56 83 ALA A CA 1
ATOM 700 C C . ALA A 1 83 ? 2.180 1.827 -1.640 1.00 92.56 83 ALA A C 1
ATOM 702 O O . ALA A 1 83 ? 0.973 1.859 -1.391 1.00 92.56 83 ALA A O 1
ATOM 703 N N . VAL A 1 84 ? 3.105 2.231 -0.764 1.00 93.62 84 VAL A N 1
ATOM 704 C CA . VAL A 1 84 ? 2.807 2.717 0.594 1.00 93.62 84 VAL A CA 1
ATOM 705 C C . VAL A 1 84 ? 2.051 4.043 0.574 1.00 93.62 84 VAL A C 1
ATOM 707 O O . VAL A 1 84 ? 1.064 4.191 1.299 1.00 93.62 84 VAL A O 1
ATOM 710 N N . LEU A 1 85 ? 2.463 4.989 -0.274 1.00 93.12 85 LEU A N 1
ATOM 711 C CA . LEU A 1 85 ? 1.820 6.296 -0.410 1.00 93.12 85 LEU A CA 1
ATOM 712 C C . LEU A 1 85 ? 0.349 6.136 -0.792 1.00 93.12 85 LEU A C 1
ATOM 714 O O . LEU A 1 85 ? -0.545 6.657 -0.123 1.00 93.12 85 LEU A O 1
ATOM 718 N N . HIS A 1 86 ? 0.090 5.364 -1.847 1.00 93.25 86 HIS A N 1
ATOM 719 C CA . HIS A 1 86 ? -1.270 5.113 -2.288 1.00 93.25 86 HIS A CA 1
ATOM 720 C C . HIS A 1 86 ? -2.078 4.358 -1.239 1.00 93.25 86 HIS A C 1
ATOM 722 O O . HIS A 1 86 ? -3.209 4.744 -0.958 1.00 93.25 86 HIS A O 1
ATOM 728 N N . PHE A 1 87 ? -1.515 3.318 -0.633 1.00 93.88 87 PHE A N 1
ATOM 729 C CA . PHE A 1 87 ? -2.190 2.589 0.434 1.00 93.88 87 PHE A CA 1
ATOM 730 C C . PHE A 1 87 ? -2.621 3.520 1.576 1.00 93.88 87 PHE A C 1
ATOM 732 O O . PHE A 1 87 ? -3.786 3.513 1.968 1.00 93.88 87 PHE A O 1
ATOM 739 N N . THR A 1 88 ? -1.715 4.378 2.050 1.00 93.12 88 THR A N 1
ATOM 740 C CA . THR A 1 88 ? -1.968 5.330 3.147 1.00 93.12 88 THR A CA 1
ATOM 741 C C . THR A 1 88 ? -3.047 6.351 2.791 1.00 93.12 88 THR A C 1
ATOM 743 O O . THR A 1 88 ? -3.929 6.652 3.604 1.00 93.12 88 THR A O 1
ATOM 746 N N . HIS A 1 89 ? -3.016 6.856 1.557 1.00 94.38 89 HIS A N 1
ATOM 747 C CA . HIS A 1 89 ? -4.045 7.749 1.038 1.00 94.38 89 HIS A CA 1
ATOM 748 C C . HIS A 1 89 ? -5.431 7.084 1.084 1.00 94.38 89 HIS A C 1
ATOM 750 O O . HIS A 1 89 ? -6.354 7.612 1.708 1.00 94.38 89 HIS A O 1
ATOM 756 N N . TYR A 1 90 ? -5.561 5.881 0.520 1.00 94.62 90 TYR A N 1
ATOM 757 C CA . TYR A 1 90 ? -6.838 5.164 0.486 1.00 94.62 90 TYR A CA 1
ATOM 758 C C . TYR A 1 90 ? -7.304 4.689 1.864 1.00 94.62 90 TYR A C 1
ATOM 760 O O . TYR A 1 90 ? -8.506 4.680 2.131 1.00 94.62 90 TYR A O 1
ATOM 768 N N . TRP A 1 91 ? -6.385 4.343 2.766 1.00 93.94 91 TRP A N 1
ATOM 769 C CA . TRP A 1 91 ? -6.710 4.059 4.164 1.00 93.94 91 TRP A CA 1
ATOM 770 C C . TRP A 1 91 ? -7.398 5.251 4.829 1.00 93.94 91 TRP A C 1
ATOM 772 O O . TRP A 1 91 ? -8.453 5.104 5.453 1.00 93.94 91 TRP A O 1
ATOM 782 N N . THR A 1 92 ? -6.844 6.448 4.636 1.00 93.69 92 THR A N 1
ATOM 783 C CA . THR A 1 92 ? -7.416 7.689 5.168 1.00 93.69 92 THR A CA 1
ATOM 784 C C . THR A 1 92 ? -8.821 7.933 4.615 1.00 93.69 92 THR A C 1
ATOM 786 O O . THR A 1 92 ? -9.745 8.214 5.386 1.00 93.69 92 THR A O 1
ATOM 789 N N . GLU A 1 93 ? -9.021 7.748 3.305 1.00 94.31 93 GLU A N 1
ATOM 790 C CA . GLU A 1 93 ? -10.347 7.857 2.684 1.00 94.31 93 GLU A CA 1
ATOM 791 C C . GLU A 1 93 ? -11.354 6.849 3.252 1.00 94.31 93 GLU A C 1
ATOM 793 O O . GLU A 1 93 ? -12.490 7.205 3.578 1.00 94.31 93 GLU A O 1
ATOM 798 N N . TRP A 1 94 ? -10.957 5.584 3.391 1.00 94.31 94 TRP A N 1
ATOM 799 C CA . TRP A 1 94 ? -11.823 4.532 3.919 1.00 94.31 94 TRP A CA 1
ATOM 800 C C . TRP A 1 94 ? -12.238 4.805 5.365 1.00 94.31 94 TRP A C 1
ATOM 802 O O . TRP A 1 94 ? -13.420 4.714 5.708 1.00 94.31 94 TRP A O 1
ATOM 812 N N . ARG A 1 95 ? -11.290 5.231 6.207 1.00 93.19 95 ARG A N 1
ATOM 813 C CA . ARG A 1 95 ? -11.565 5.622 7.596 1.00 93.19 95 ARG A CA 1
ATOM 814 C C . ARG A 1 95 ? -12.533 6.801 7.674 1.00 93.19 95 ARG A C 1
ATOM 816 O O . ARG A 1 95 ? -13.424 6.783 8.524 1.00 93.19 95 ARG A O 1
ATOM 823 N N . ALA A 1 96 ? -12.403 7.792 6.791 1.00 91.38 96 ALA A N 1
ATOM 824 C CA . ALA A 1 96 ? -13.350 8.903 6.710 1.00 91.38 96 ALA A CA 1
ATOM 825 C C . ALA A 1 96 ? -14.765 8.422 6.335 1.00 91.38 96 ALA A C 1
ATOM 827 O O . ALA A 1 96 ? -15.741 8.826 6.968 1.00 91.38 96 ALA A O 1
ATOM 828 N N . ARG A 1 97 ? -14.879 7.493 5.375 1.00 90.25 97 ARG A N 1
ATOM 829 C CA . ARG A 1 97 ? -16.163 6.895 4.959 1.00 90.25 97 ARG A CA 1
ATOM 830 C C . ARG A 1 97 ? -16.843 6.099 6.070 1.00 90.25 97 ARG A C 1
ATOM 832 O O . ARG A 1 97 ? -18.067 6.118 6.144 1.00 90.25 97 ARG A O 1
ATOM 839 N N . ILE A 1 98 ? -16.085 5.391 6.908 1.00 90.12 98 ILE A N 1
ATOM 840 C CA . ILE A 1 98 ? -16.654 4.641 8.040 1.00 90.12 98 ILE A CA 1
ATOM 841 C C . ILE A 1 98 ? -17.172 5.586 9.115 1.00 90.12 98 ILE A C 1
ATOM 843 O O . ILE A 1 98 ? -18.287 5.398 9.590 1.00 90.12 98 ILE A O 1
ATOM 847 N N . LYS A 1 99 ? -16.393 6.610 9.477 1.00 80.19 99 LYS A N 1
ATOM 848 C CA . LYS A 1 99 ? -16.808 7.588 10.492 1.00 80.19 99 LYS A CA 1
ATOM 849 C C . LYS A 1 99 ? -18.071 8.346 10.088 1.00 80.19 99 LYS A C 1
ATOM 851 O O . LYS A 1 99 ? -18.897 8.611 10.940 1.00 80.19 99 LYS A O 1
ATOM 856 N N . ALA A 1 100 ? -18.240 8.655 8.803 1.00 70.62 100 ALA A N 1
ATOM 857 C CA . ALA A 1 100 ? -19.431 9.343 8.300 1.00 70.62 100 ALA A CA 1
ATOM 858 C C . ALA A 1 100 ? -20.717 8.489 8.318 1.00 70.62 100 ALA A C 1
ATOM 860 O O . ALA A 1 100 ? -21.796 9.015 8.064 1.00 70.62 100 ALA A O 1
ATOM 861 N N . LYS A 1 101 ? -20.610 7.174 8.554 1.00 63.81 101 LYS A N 1
ATOM 862 C CA . LYS A 1 101 ? -21.750 6.245 8.638 1.00 63.81 101 LYS A CA 1
ATOM 863 C C . LYS A 1 101 ? -22.168 5.923 10.079 1.00 63.81 101 LYS A C 1
ATOM 865 O O . LYS A 1 101 ? -23.094 5.134 10.254 1.00 63.81 101 LYS A O 1
ATOM 870 N N . GLN A 1 102 ? -21.459 6.468 11.067 1.00 54.47 102 GLN A N 1
ATOM 871 C CA . GLN A 1 102 ? -21.760 6.359 12.497 1.00 54.47 102 GLN A CA 1
ATOM 872 C C . GLN A 1 102 ? -22.463 7.631 12.962 1.00 54.47 102 GLN A C 1
ATOM 874 O O . GLN A 1 102 ? -23.370 7.498 13.809 1.00 54.47 102 GLN A O 1
#

Sequence (102 aa):
MRETILEFPDQDLTDEQIRELLYDLTGETYRVLRTDEMYWGEGGTTKKGQFYHLMPVLGDNGFYAWYSLYRQHNQRFESKANAVLHFTHYWTEWRARIKAKQ

Radius of gyration: 14.12 Å; chains: 1; bounding box: 37×32×35 Å

Organism: NCBI:txid2906456

pLDDT: mean 83.35, std 15.3, range [35.12, 94.62]

Secondary structure (DSSP, 8-state):
---------SS---HHHHHHHHHHHHSS-EEEEEEEEEEETTTTEEEEEEEEEEEESS--SSHHHHHHHHTTT---BSSHHHHHHHHHHHHHHHHHHHHTT-